Protein AF-A0A521YZZ4-F1 (afdb_monomer_lite)

Sequence (141 aa):
MAEARATLANRRAAPHNRWAFHHVREIVPGADIPNDRRRVRELRVQPAKLELDRFSEQADTDGMAILQRGRLVFERYANGTTPQSPHILVSVSKSMLGLPFYSKLVESDGAHGGPMHYVSPNSVIARLSSQAALEIRKFLA

pLDDT: mean 77.98, std 21.88, range [29.19, 98.0]

Radius of gyration: 19.85 Å; chains: 1; bounding box: 44×38×59 Å

Foldseek 3Di:
DPPDADELVCCVPPPNVLVCQLVVCVHDPDDDDDDDPVPDDDFAEDADDDPCPVVCVVVVNQKDWDDDPRHTHDIDGDPPDDPPRDGDPVCVVVVVVVVVVVVVQVDDDDPPPDHDDDDDPPDDDDDDDDDDPPPVPDPDD

Secondary structure (DSSP, 8-state):
--PPPP-TTTTTSTTHHHHHHH-HHHHS--------GGG--PPEE-------HHHHHHTT-SEEEEEETTEEEEEEE-TT--TT-----TTHHHHHHHHHHHHHTTS--STT-S------TTS------SS-STT--STT-

Structure (mmCIF, N/CA/C/O backbone):
data_AF-A0A521YZZ4-F1
#
_entry.id   AF-A0A521YZZ4-F1
#
loop_
_atom_site.group_PDB
_atom_site.id
_atom_site.type_symbol
_atom_site.label_atom_id
_atom_site.label_alt_id
_atom_site.label_comp_id
_atom_site.label_asym_id
_atom_site.label_entity_id
_atom_site.label_seq_id
_atom_site.pdbx_PDB_ins_code
_atom_site.Cartn_x
_atom_site.Cartn_y
_atom_site.Cartn_z
_atom_site.occupancy
_atom_site.B_iso_or_equiv
_atom_site.auth_seq_id
_atom_site.auth_comp_id
_atom_site.auth_asym_id
_atom_site.auth_atom_id
_atom_site.pdbx_PDB_model_num
ATOM 1 N N . MET A 1 1 ? 6.844 -5.640 -28.133 1.00 36.44 1 MET A N 1
ATOM 2 C CA . MET A 1 1 ? 8.093 -5.336 -27.401 1.00 36.44 1 MET A CA 1
ATOM 3 C C . MET A 1 1 ? 7.973 -6.004 -26.044 1.00 36.44 1 MET A C 1
ATOM 5 O O . MET A 1 1 ? 7.050 -5.656 -25.324 1.00 36.44 1 MET A O 1
ATOM 9 N N . ALA A 1 2 ? 8.782 -7.019 -25.736 1.00 44.81 2 ALA A N 1
ATOM 10 C CA . ALA A 1 2 ? 8.747 -7.639 -24.411 1.00 44.81 2 ALA A CA 1
ATOM 11 C C . ALA A 1 2 ? 9.309 -6.629 -23.398 1.00 44.81 2 ALA A C 1
ATOM 13 O O . ALA A 1 2 ? 10.469 -6.236 -23.513 1.00 44.81 2 ALA A O 1
ATOM 14 N N . GLU A 1 3 ? 8.478 -6.145 -22.475 1.00 55.88 3 GLU A N 1
ATOM 15 C CA . GLU A 1 3 ? 8.924 -5.242 -21.411 1.00 55.88 3 GLU A CA 1
ATOM 16 C C . GLU A 1 3 ? 10.041 -5.908 -20.600 1.00 55.88 3 GLU A C 1
ATOM 18 O O . GLU A 1 3 ? 9.925 -7.063 -20.184 1.00 55.88 3 GLU A O 1
ATOM 23 N N . ALA A 1 4 ? 11.145 -5.188 -20.379 1.00 67.50 4 ALA A N 1
ATOM 24 C CA . ALA A 1 4 ? 12.219 -5.686 -19.532 1.00 67.50 4 ALA A CA 1
ATOM 25 C C . ALA A 1 4 ? 11.682 -5.906 -18.107 1.00 67.50 4 ALA A C 1
ATOM 27 O O . ALA A 1 4 ? 11.090 -5.006 -17.503 1.00 67.50 4 ALA A O 1
ATOM 28 N N . ARG A 1 5 ? 11.880 -7.120 -17.580 1.00 82.56 5 ARG A N 1
ATOM 29 C CA . ARG A 1 5 ? 11.416 -7.541 -16.251 1.00 82.56 5 ARG A CA 1
ATOM 30 C C . ARG A 1 5 ? 11.916 -6.573 -15.171 1.00 82.56 5 ARG A C 1
ATOM 32 O O . ARG A 1 5 ? 13.055 -6.107 -15.230 1.00 82.56 5 ARG A O 1
ATOM 39 N N . ALA A 1 6 ? 11.079 -6.277 -14.176 1.00 91.75 6 ALA A N 1
ATOM 40 C CA . ALA A 1 6 ? 11.507 -5.446 -13.056 1.00 91.75 6 ALA A CA 1
ATOM 41 C C . ALA A 1 6 ? 12.623 -6.134 -12.248 1.00 91.75 6 ALA A C 1
ATOM 43 O O . ALA A 1 6 ? 12.619 -7.346 -12.038 1.00 91.75 6 ALA A O 1
ATOM 44 N N . THR A 1 7 ? 13.569 -5.333 -11.775 1.00 93.06 7 THR A N 1
ATOM 45 C CA . THR A 1 7 ? 14.750 -5.721 -10.997 1.00 93.06 7 THR A CA 1
ATOM 46 C C . THR A 1 7 ? 14.881 -4.809 -9.783 1.00 93.06 7 THR A C 1
ATOM 48 O O . THR A 1 7 ? 14.241 -3.758 -9.708 1.00 93.06 7 THR A O 1
ATOM 51 N N . LEU A 1 8 ? 15.767 -5.146 -8.842 1.00 91.19 8 LEU A N 1
ATOM 52 C CA . LEU A 1 8 ? 16.018 -4.294 -7.678 1.00 91.19 8 LEU A CA 1
ATOM 53 C C . LEU A 1 8 ? 16.415 -2.856 -8.064 1.00 91.19 8 LEU A C 1
ATOM 55 O O . LEU A 1 8 ? 16.004 -1.912 -7.388 1.00 91.19 8 LEU A O 1
ATOM 59 N N . ALA A 1 9 ? 17.165 -2.690 -9.158 1.00 93.56 9 ALA A N 1
ATOM 60 C CA . ALA A 1 9 ? 17.677 -1.400 -9.610 1.00 93.56 9 ALA A CA 1
ATOM 61 C C . ALA A 1 9 ? 16.594 -0.502 -10.236 1.00 93.56 9 ALA A C 1
ATOM 63 O O . ALA A 1 9 ? 16.577 0.701 -9.983 1.00 93.56 9 ALA A O 1
ATOM 64 N N . ASN A 1 10 ? 15.670 -1.071 -11.019 1.00 92.75 10 ASN A N 1
ATOM 65 C CA . ASN A 1 10 ? 14.685 -0.299 -11.791 1.00 92.75 10 ASN A CA 1
ATOM 66 C C . ASN A 1 10 ? 13.244 -0.378 -11.253 1.00 92.75 10 ASN A C 1
ATOM 68 O O . ASN A 1 10 ? 12.391 0.352 -11.748 1.00 92.75 10 ASN A O 1
ATOM 72 N N . ARG A 1 11 ? 12.961 -1.167 -10.202 1.00 91.25 11 ARG A N 1
ATOM 73 C CA . ARG A 1 11 ? 11.606 -1.387 -9.637 1.00 91.25 11 ARG A CA 1
ATOM 74 C C . ARG A 1 11 ? 10.803 -0.138 -9.261 1.00 91.25 11 ARG A C 1
ATOM 76 O O . ARG A 1 11 ? 9.624 -0.252 -8.960 1.00 91.25 11 ARG A O 1
ATOM 83 N N . ARG A 1 12 ? 11.438 1.030 -9.142 1.00 91.69 12 ARG A N 1
ATOM 84 C CA . ARG A 1 12 ? 10.768 2.295 -8.786 1.00 91.69 12 ARG A CA 1
ATOM 85 C C . ARG A 1 12 ? 10.494 3.190 -9.992 1.00 91.69 12 ARG A C 1
ATOM 87 O O . ARG A 1 12 ? 9.703 4.116 -9.863 1.00 91.69 12 ARG A O 1
ATOM 94 N N . ALA A 1 13 ? 11.149 2.939 -11.121 1.00 92.81 13 ALA A N 1
ATOM 95 C CA . ALA A 1 13 ? 10.994 3.734 -12.328 1.00 92.81 13 ALA A CA 1
ATOM 96 C C . ALA A 1 13 ? 9.804 3.233 -13.152 1.00 92.81 13 ALA A C 1
ATOM 98 O O . ALA A 1 13 ? 9.543 2.029 -13.206 1.00 92.81 13 ALA A O 1
ATOM 99 N N . ALA A 1 14 ? 9.107 4.154 -13.814 1.00 90.50 14 ALA A N 1
ATOM 100 C CA . ALA A 1 14 ? 8.126 3.791 -14.826 1.00 90.50 14 ALA A CA 1
ATOM 101 C C . ALA A 1 14 ? 8.830 3.163 -16.048 1.00 90.50 14 ALA A C 1
ATOM 103 O O . ALA A 1 14 ? 9.946 3.576 -16.377 1.00 90.50 14 ALA A O 1
ATOM 104 N N . PRO A 1 15 ? 8.206 2.184 -16.728 1.00 91.88 15 PRO A N 1
ATOM 105 C CA . PRO A 1 15 ? 6.923 1.548 -16.394 1.00 91.88 15 PRO A CA 1
ATOM 106 C C . PRO A 1 15 ? 7.045 0.378 -15.392 1.00 91.88 15 PRO A C 1
ATOM 108 O O . PRO A 1 15 ? 6.037 -0.150 -14.930 1.00 91.88 15 PRO A O 1
ATOM 111 N N . HIS A 1 16 ? 8.267 -0.029 -15.025 1.00 93.00 16 HIS A N 1
ATOM 112 C CA . HIS A 1 16 ? 8.535 -1.229 -14.215 1.00 93.00 16 HIS A CA 1
ATOM 113 C C . HIS A 1 16 ? 7.871 -1.225 -12.832 1.00 93.00 16 HIS A C 1
ATOM 115 O O . HIS A 1 16 ? 7.579 -2.289 -12.282 1.00 93.00 16 HIS A O 1
ATOM 121 N N . ASN A 1 17 ? 7.655 -0.040 -12.259 1.00 91.69 17 ASN A N 1
ATOM 122 C CA . ASN A 1 17 ? 7.024 0.137 -10.955 1.00 91.69 17 ASN A CA 1
ATOM 123 C C . ASN A 1 17 ? 5.606 -0.439 -10.874 1.00 91.69 17 ASN A C 1
ATOM 125 O O . ASN A 1 17 ? 5.265 -0.958 -9.815 1.00 91.69 17 ASN A O 1
ATOM 129 N N . ARG A 1 18 ? 4.833 -0.434 -11.971 1.00 90.31 18 ARG A N 1
ATOM 130 C CA . ARG A 1 18 ? 3.466 -0.979 -11.990 1.00 90.31 18 ARG A CA 1
ATOM 131 C C . ARG A 1 18 ? 3.466 -2.446 -11.577 1.00 90.31 18 ARG A C 1
ATOM 133 O O . ARG A 1 18 ? 2.863 -2.809 -10.582 1.00 90.31 18 ARG A O 1
ATOM 140 N N . TRP A 1 19 ? 4.249 -3.280 -12.261 1.00 91.19 19 TRP A N 1
ATOM 141 C CA . TRP A 1 19 ? 4.393 -4.688 -11.882 1.00 91.19 19 TRP A CA 1
ATOM 142 C C . TRP A 1 19 ? 5.110 -4.841 -10.531 1.00 91.19 19 TRP A C 1
ATOM 144 O O . TRP A 1 19 ? 4.661 -5.565 -9.644 1.00 91.19 19 TRP A O 1
ATOM 154 N N . ALA A 1 20 ? 6.219 -4.126 -10.330 1.00 92.88 20 ALA A N 1
ATOM 155 C CA . ALA A 1 20 ? 7.055 -4.321 -9.151 1.00 92.88 20 ALA A CA 1
ATOM 156 C C . ALA A 1 20 ? 6.357 -4.006 -7.817 1.00 92.88 20 ALA A C 1
ATOM 158 O O . ALA A 1 20 ? 6.755 -4.546 -6.784 1.00 92.88 20 ALA A O 1
ATOM 159 N N . PHE A 1 21 ? 5.348 -3.132 -7.805 1.00 91.50 21 PHE A N 1
ATOM 160 C CA . PHE A 1 21 ? 4.618 -2.763 -6.590 1.00 91.50 21 PHE A CA 1
ATOM 161 C C . PHE A 1 21 ? 3.620 -3.835 -6.133 1.00 91.50 21 PHE A C 1
ATOM 163 O O . PHE A 1 21 ? 3.413 -3.972 -4.924 1.00 91.50 21 PHE A O 1
ATOM 170 N N . HIS A 1 22 ? 3.130 -4.673 -7.052 1.00 90.50 22 HIS A N 1
ATOM 171 C CA . HIS A 1 22 ? 2.390 -5.901 -6.730 1.00 90.50 22 HIS A CA 1
ATOM 172 C C . HIS A 1 22 ? 3.318 -7.064 -6.348 1.00 90.50 22 HIS A C 1
ATOM 174 O O . HIS A 1 22 ? 2.951 -7.922 -5.549 1.00 90.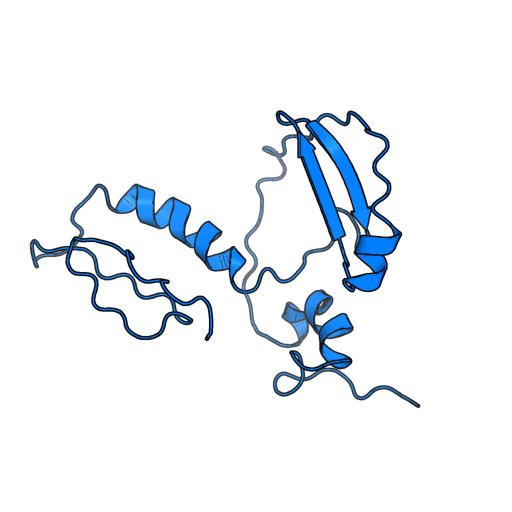50 22 HIS A O 1
ATOM 180 N N . HIS A 1 23 ? 4.548 -7.067 -6.871 1.00 90.31 23 HIS A N 1
ATOM 181 C CA . HIS A 1 23 ? 5.490 -8.187 -6.764 1.00 90.31 23 HIS A CA 1
ATOM 182 C C . HIS A 1 23 ? 6.726 -7.876 -5.913 1.00 90.31 23 HIS A C 1
ATOM 184 O O . HIS A 1 23 ? 7.785 -8.480 -6.076 1.00 90.31 23 HIS A O 1
ATOM 190 N N . VAL A 1 24 ? 6.619 -6.939 -4.965 1.00 91.00 24 VAL A N 1
ATOM 191 C CA . VAL A 1 24 ? 7.784 -6.458 -4.200 1.00 91.00 24 VAL A CA 1
ATOM 192 C C . VAL A 1 24 ? 8.543 -7.587 -3.497 1.00 91.00 24 VAL A C 1
ATOM 194 O O . VAL A 1 24 ? 9.766 -7.536 -3.426 1.00 91.00 24 VAL A O 1
ATOM 197 N N . ARG A 1 25 ? 7.837 -8.627 -3.037 1.00 90.69 25 ARG A N 1
ATOM 198 C CA . ARG A 1 25 ? 8.412 -9.787 -2.334 1.00 90.69 25 ARG A CA 1
ATOM 199 C C . ARG A 1 25 ? 9.279 -10.674 -3.225 1.00 90.69 25 ARG A C 1
ATOM 201 O O . ARG A 1 25 ? 10.129 -11.391 -2.715 1.00 90.69 25 ARG A O 1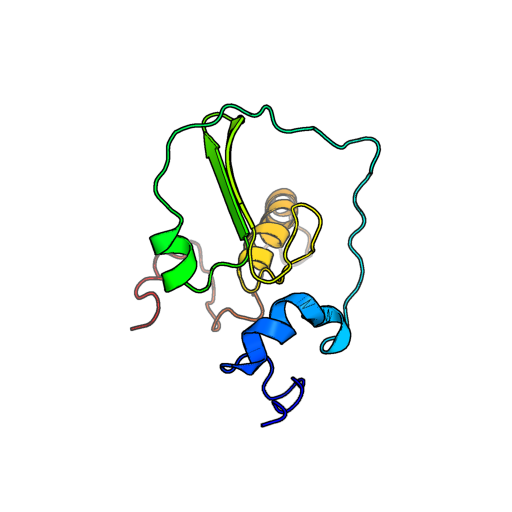
ATOM 208 N N . GLU A 1 26 ? 9.083 -10.612 -4.538 1.00 91.69 26 GLU A N 1
ATOM 209 C CA . GLU A 1 26 ? 9.920 -11.318 -5.512 1.00 91.69 26 GLU A CA 1
ATOM 210 C C . GLU A 1 26 ? 11.236 -10.576 -5.787 1.00 91.69 26 GLU A C 1
ATOM 212 O O . GLU A 1 26 ? 12.175 -11.155 -6.324 1.00 91.69 26 GLU A O 1
ATOM 217 N N . ILE A 1 27 ? 11.313 -9.289 -5.431 1.00 91.31 27 ILE A N 1
ATOM 218 C CA . ILE A 1 27 ? 12.445 -8.406 -5.752 1.00 91.31 27 ILE A CA 1
ATOM 219 C C . ILE A 1 27 ? 13.235 -8.025 -4.494 1.00 91.31 27 ILE A C 1
ATOM 221 O O . ILE A 1 27 ? 14.452 -7.853 -4.544 1.00 91.31 27 ILE A O 1
ATOM 225 N N . VAL A 1 28 ? 12.543 -7.837 -3.371 1.00 89.62 28 VAL A N 1
ATOM 226 C CA . VAL A 1 28 ? 13.098 -7.371 -2.100 1.00 89.62 28 VAL A CA 1
ATOM 227 C C . VAL A 1 28 ? 12.755 -8.395 -1.018 1.00 89.62 28 VAL A C 1
ATOM 229 O O . VAL A 1 28 ? 11.567 -8.631 -0.779 1.00 89.62 28 VAL A O 1
ATOM 232 N N . PRO A 1 29 ? 13.758 -8.973 -0.331 1.00 90.50 29 PRO A N 1
ATOM 233 C CA . PRO A 1 29 ? 13.518 -9.863 0.797 1.00 90.50 29 PRO A CA 1
ATOM 234 C C . PRO A 1 29 ? 12.662 -9.191 1.873 1.00 90.50 29 PRO A C 1
ATOM 236 O O . PRO A 1 29 ? 12.869 -8.026 2.217 1.00 90.50 29 PRO A O 1
ATOM 239 N N . GLY A 1 30 ? 11.710 -9.937 2.425 1.00 87.38 30 GLY A N 1
ATOM 240 C CA . GLY A 1 30 ? 10.815 -9.460 3.470 1.00 87.38 30 GLY A CA 1
ATOM 241 C C . GLY A 1 30 ? 10.295 -10.608 4.321 1.00 87.38 30 GLY A C 1
ATOM 242 O O . GLY A 1 30 ? 10.399 -11.772 3.941 1.00 87.38 30 GLY A O 1
ATOM 243 N N . ALA A 1 31 ? 9.740 -10.263 5.478 1.00 90.06 31 ALA A N 1
ATOM 244 C CA . ALA A 1 31 ? 9.075 -11.204 6.368 1.00 90.06 31 ALA A CA 1
ATOM 245 C C . ALA A 1 31 ? 7.559 -10.993 6.325 1.00 90.06 31 ALA A C 1
ATOM 247 O O . ALA A 1 31 ? 7.077 -9.873 6.124 1.00 90.06 31 ALA A O 1
ATOM 248 N N . ASP A 1 32 ? 6.814 -12.072 6.542 1.00 90.00 32 ASP A N 1
ATOM 249 C CA . ASP A 1 32 ? 5.370 -12.003 6.705 1.00 90.00 32 ASP A CA 1
ATOM 250 C C . ASP A 1 32 ? 4.990 -11.430 8.069 1.00 90.00 32 ASP A C 1
ATOM 252 O O . ASP A 1 32 ? 5.539 -11.810 9.102 1.00 90.00 32 ASP A O 1
ATOM 256 N N . ILE A 1 33 ? 4.000 -10.536 8.065 1.00 89.62 33 ILE A N 1
ATOM 257 C CA . ILE A 1 33 ? 3.313 -10.076 9.271 1.00 89.62 33 ILE A CA 1
ATOM 258 C C . ILE A 1 33 ? 1.910 -10.692 9.225 1.00 89.62 33 ILE A C 1
ATOM 260 O O . ILE A 1 33 ? 1.046 -10.170 8.514 1.00 89.62 33 ILE A O 1
ATOM 264 N N . PRO A 1 34 ? 1.677 -11.829 9.903 1.00 90.81 34 PRO A N 1
ATOM 265 C CA . PRO A 1 34 ? 0.399 -12.522 9.832 1.00 90.81 34 PRO A CA 1
ATOM 266 C C . PRO A 1 34 ? -0.690 -11.750 10.584 1.00 90.81 34 PRO A C 1
ATOM 268 O O . PRO A 1 34 ? -0.440 -11.142 11.625 1.00 90.81 34 PRO A O 1
ATOM 271 N N . ASN A 1 35 ? -1.925 -11.821 10.090 1.00 91.12 35 ASN A N 1
ATOM 272 C CA . ASN A 1 35 ? -3.101 -11.369 10.828 1.00 91.12 35 ASN A CA 1
ATOM 273 C C . ASN A 1 35 ? -3.730 -12.528 11.627 1.00 91.12 35 ASN A C 1
ATOM 275 O O . ASN A 1 35 ? -3.716 -13.677 11.186 1.00 91.12 35 ASN A O 1
ATOM 279 N N . ASP A 1 36 ? -4.355 -12.239 12.776 1.00 94.38 36 ASP A N 1
ATOM 280 C CA . ASP A 1 36 ? -5.215 -13.225 13.452 1.00 94.38 36 ASP A CA 1
ATOM 281 C C . ASP A 1 36 ? -6.569 -13.291 12.734 1.00 94.38 36 ASP A C 1
ATOM 283 O O . ASP A 1 36 ? -7.437 -12.433 12.918 1.00 94.38 36 ASP A O 1
ATOM 287 N N . ARG A 1 37 ? -6.761 -14.333 11.915 1.00 91.25 37 ARG A N 1
ATOM 288 C CA . ARG A 1 37 ? -7.974 -14.534 11.100 1.00 91.25 37 ARG A CA 1
ATOM 289 C C . ARG A 1 37 ? -9.257 -14.647 11.930 1.00 91.25 37 ARG A C 1
ATOM 291 O O . ARG A 1 37 ? -10.336 -14.426 11.396 1.00 91.25 37 ARG A O 1
ATOM 298 N N . ARG A 1 38 ? -9.155 -14.956 13.228 1.00 94.69 38 ARG A N 1
ATOM 299 C CA . ARG A 1 38 ? -10.306 -15.055 14.144 1.00 94.69 38 ARG A CA 1
ATOM 300 C C . ARG A 1 38 ? -10.747 -13.696 14.687 1.00 94.69 38 ARG A C 1
ATOM 302 O O . ARG A 1 38 ? -11.830 -13.588 15.247 1.00 94.69 38 ARG A O 1
ATOM 309 N N . ARG A 1 39 ? -9.907 -12.665 14.549 1.00 94.44 39 ARG A N 1
ATOM 310 C CA . ARG A 1 39 ? -10.163 -11.292 15.019 1.00 94.44 39 ARG A CA 1
ATOM 311 C C . ARG A 1 39 ? -10.393 -10.317 13.863 1.00 94.44 39 ARG A C 1
ATOM 313 O O . ARG A 1 39 ? -10.157 -9.119 14.001 1.00 94.44 39 ARG A O 1
ATOM 320 N N . VAL A 1 40 ? -10.841 -10.823 12.716 1.00 93.06 40 VAL A N 1
ATOM 321 C CA . VAL A 1 40 ? -11.210 -9.988 11.570 1.00 93.06 40 VAL A CA 1
ATOM 322 C C . VAL A 1 40 ? -12.559 -9.334 11.848 1.00 93.06 40 VAL A C 1
ATOM 324 O O . VAL A 1 40 ? -13.515 -9.994 12.245 1.00 93.06 40 VAL A O 1
ATOM 327 N N . ARG A 1 41 ? -12.632 -8.020 11.635 1.00 92.75 41 ARG A N 1
ATOM 328 C CA . ARG A 1 41 ? -13.875 -7.254 11.708 1.00 92.75 41 ARG A CA 1
ATOM 329 C C . ARG A 1 41 ? -14.247 -6.791 10.311 1.00 92.75 41 ARG A C 1
ATOM 331 O O . ARG A 1 41 ? -13.537 -5.970 9.735 1.00 92.75 41 ARG A O 1
ATOM 338 N N . GLU A 1 42 ? -15.370 -7.278 9.803 1.00 92.19 42 GLU A N 1
ATOM 339 C CA . GLU A 1 42 ? -15.900 -6.821 8.521 1.00 92.19 42 GLU A CA 1
ATOM 340 C C . GLU A 1 42 ? -16.364 -5.363 8.603 1.00 92.19 42 GLU A C 1
ATOM 342 O O . GLU A 1 42 ? -16.938 -4.906 9.602 1.00 92.19 42 GLU A O 1
ATOM 347 N N . LEU A 1 43 ? -16.089 -4.613 7.537 1.00 92.75 43 LEU A N 1
ATOM 348 C CA . LEU A 1 43 ? -16.566 -3.247 7.394 1.00 92.75 43 LEU A CA 1
ATOM 349 C C . LEU A 1 43 ? -18.019 -3.272 6.927 1.00 92.75 43 LEU A C 1
ATOM 351 O O . LEU A 1 43 ? -18.376 -3.977 5.989 1.00 92.75 43 LEU A O 1
ATOM 355 N N . ARG A 1 44 ? -18.869 -2.462 7.562 1.00 96.56 44 ARG A N 1
ATOM 356 C CA . ARG A 1 44 ? -20.246 -2.277 7.090 1.00 96.56 44 ARG A CA 1
ATOM 357 C C . ARG A 1 44 ? -20.219 -1.487 5.787 1.00 96.56 44 ARG A C 1
ATOM 359 O O . ARG A 1 44 ? -19.687 -0.377 5.775 1.00 96.56 44 ARG A O 1
ATOM 366 N N . VAL A 1 45 ? -20.819 -2.025 4.734 1.00 96.88 45 VAL A N 1
ATOM 367 C CA . VAL A 1 45 ? -20.896 -1.369 3.423 1.00 96.88 45 VAL A CA 1
ATOM 368 C C . VAL A 1 45 ? -22.111 -0.439 3.380 1.00 96.88 45 VAL A C 1
ATOM 370 O O . VAL A 1 45 ? -23.212 -0.819 3.775 1.00 96.88 45 VAL A O 1
ATOM 373 N N . GLN A 1 46 ? -21.908 0.801 2.938 1.00 97.44 46 GLN A N 1
ATOM 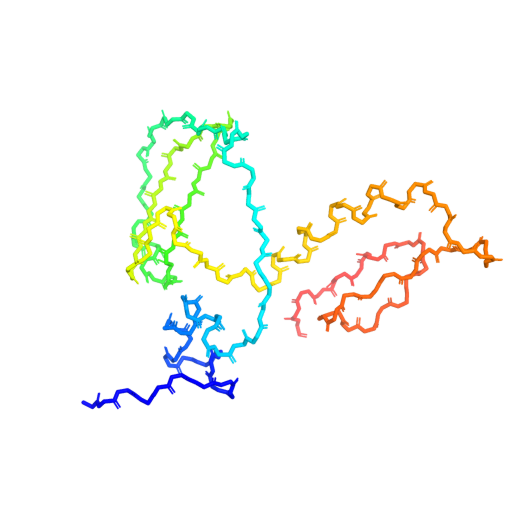374 C CA . GLN A 1 46 ? -22.961 1.789 2.705 1.00 97.44 46 GLN A CA 1
ATOM 375 C C . GLN A 1 46 ? -22.593 2.621 1.469 1.00 97.44 46 GLN A C 1
ATOM 377 O O . GLN A 1 46 ? -22.050 3.713 1.625 1.00 97.44 46 GLN A O 1
ATOM 382 N N . PRO A 1 47 ? -22.853 2.116 0.252 1.00 95.81 47 PRO A N 1
ATOM 383 C CA . PRO A 1 47 ? -22.367 2.746 -0.965 1.00 95.81 47 PRO A CA 1
ATOM 384 C C . PRO A 1 47 ? -22.877 4.182 -1.105 1.00 95.81 47 PRO A C 1
ATOM 386 O O . PRO A 1 47 ? -24.062 4.457 -0.904 1.00 95.81 47 PRO A O 1
ATOM 389 N N . ALA A 1 48 ? -21.978 5.086 -1.471 1.00 94.75 48 ALA A N 1
ATOM 390 C CA . ALA A 1 48 ? -22.294 6.438 -1.896 1.00 94.75 48 ALA A CA 1
ATOM 391 C C . ALA A 1 48 ? -21.944 6.579 -3.378 1.00 94.75 48 ALA A C 1
ATOM 393 O O . ALA A 1 48 ? -20.960 6.010 -3.850 1.00 94.75 48 ALA A O 1
ATOM 394 N N . LYS A 1 49 ? -22.738 7.354 -4.122 1.00 93.00 49 LYS A N 1
ATOM 395 C CA . LYS A 1 49 ? -22.433 7.638 -5.524 1.00 93.00 49 LYS A CA 1
ATOM 396 C C . LYS A 1 49 ? -21.264 8.625 -5.587 1.00 93.00 49 LYS A C 1
ATOM 398 O O . LYS A 1 49 ? -21.457 9.818 -5.369 1.00 93.00 49 LYS A O 1
ATOM 403 N N . LEU A 1 50 ? -20.063 8.108 -5.837 1.00 93.19 50 LEU A N 1
ATOM 404 C CA . LEU A 1 50 ? -18.835 8.880 -6.012 1.00 93.19 50 LEU A CA 1
ATOM 405 C C . LEU A 1 50 ? -18.268 8.607 -7.407 1.00 93.19 50 LEU A C 1
ATOM 407 O O . LEU A 1 50 ? -17.968 7.468 -7.746 1.00 93.19 50 LEU A O 1
ATOM 411 N N . GLU A 1 51 ? -18.099 9.660 -8.200 1.00 94.44 51 GLU A N 1
ATOM 412 C CA . GLU A 1 51 ? -17.549 9.583 -9.557 1.00 94.44 51 GLU A CA 1
ATOM 413 C C . GLU A 1 51 ? -16.019 9.743 -9.495 1.00 94.44 51 GLU A C 1
ATOM 415 O O . GLU A 1 51 ? -15.481 10.830 -9.709 1.00 94.44 51 GLU A O 1
ATOM 420 N N . LEU A 1 52 ? -15.311 8.671 -9.119 1.00 95.38 52 LEU A N 1
ATOM 421 C CA . LEU A 1 52 ? -13.852 8.678 -8.904 1.00 95.38 52 LEU A CA 1
ATOM 422 C C . LEU A 1 52 ? -13.070 7.789 -9.879 1.00 95.38 52 LEU A C 1
ATOM 424 O O . LEU A 1 52 ? -11.844 7.708 -9.778 1.00 95.38 52 LEU A O 1
ATOM 428 N N . ASP A 1 53 ? -13.740 7.151 -10.839 1.00 92.31 53 ASP A N 1
ATOM 429 C CA . ASP A 1 53 ? -13.092 6.254 -11.802 1.00 92.31 53 ASP A CA 1
ATOM 430 C C . ASP A 1 53 ? -12.052 6.981 -12.650 1.00 92.31 53 ASP A C 1
ATOM 432 O O . ASP A 1 53 ? -10.886 6.590 -12.670 1.00 92.31 53 ASP A O 1
ATOM 436 N N . ARG A 1 54 ? -12.436 8.115 -13.251 1.00 93.75 54 ARG A N 1
ATOM 437 C CA . ARG A 1 54 ? -11.527 8.929 -14.070 1.00 93.75 54 ARG A CA 1
ATOM 438 C C . ARG A 1 54 ? -10.309 9.406 -13.280 1.00 93.75 54 ARG A C 1
ATOM 440 O O . ARG A 1 54 ? -9.198 9.392 -13.800 1.00 93.75 54 ARG A O 1
ATOM 447 N N . PHE A 1 55 ? -10.514 9.832 -12.034 1.00 95.25 55 PHE A N 1
ATOM 448 C CA . PHE A 1 55 ? -9.414 10.238 -11.159 1.00 95.25 55 PHE A CA 1
ATOM 449 C C . PHE A 1 55 ? -8.474 9.060 -10.882 1.00 95.25 55 PHE A C 1
ATOM 451 O O . PHE A 1 55 ? -7.261 9.197 -11.005 1.00 95.25 55 PHE A O 1
ATOM 458 N N . SER A 1 56 ? -9.040 7.894 -10.562 1.00 94.31 56 SER A N 1
ATOM 459 C CA . SER A 1 56 ? -8.274 6.682 -10.266 1.00 94.31 56 SER A CA 1
ATOM 460 C C . SER A 1 56 ? -7.435 6.231 -11.463 1.00 94.31 56 SER A C 1
ATOM 462 O O . SER A 1 56 ? -6.291 5.828 -11.290 1.00 94.31 56 SER A O 1
ATOM 464 N N . GLU A 1 57 ? -7.973 6.328 -12.679 1.00 92.88 57 GLU A N 1
ATOM 465 C CA . GLU A 1 57 ? -7.249 5.998 -13.912 1.00 92.88 57 GLU A CA 1
ATOM 466 C C . GLU A 1 57 ? -6.112 6.979 -14.194 1.00 92.88 57 GLU A C 1
ATOM 468 O O . GLU A 1 57 ? -4.991 6.558 -14.456 1.00 92.88 57 GLU A O 1
ATOM 473 N N . GLN A 1 58 ? -6.371 8.285 -14.088 1.00 94.56 58 GLN A N 1
ATOM 474 C CA . GLN A 1 58 ? -5.358 9.319 -14.326 1.00 94.56 58 GLN A CA 1
ATOM 475 C C . GLN A 1 58 ? -4.218 9.290 -13.302 1.00 94.56 58 GLN A C 1
ATOM 477 O O . GLN A 1 58 ? -3.099 9.687 -13.619 1.00 94.56 58 GLN A O 1
ATOM 482 N N . ALA A 1 59 ? -4.506 8.844 -12.080 1.00 92.25 59 ALA A N 1
ATOM 483 C CA . ALA A 1 59 ? -3.538 8.727 -10.999 1.00 92.25 59 ALA A CA 1
ATOM 484 C C . ALA A 1 59 ? -2.862 7.348 -10.931 1.00 92.25 59 ALA A C 1
ATOM 486 O O . ALA A 1 59 ? -2.184 7.072 -9.942 1.00 92.25 59 ALA A O 1
ATOM 487 N N . ASP A 1 60 ? -3.072 6.472 -11.922 1.00 92.19 60 ASP A N 1
ATOM 488 C CA . ASP A 1 60 ? -2.534 5.107 -11.933 1.00 92.19 60 ASP A CA 1
ATOM 489 C C . ASP A 1 60 ? -2.856 4.324 -10.642 1.00 92.19 60 ASP A C 1
ATOM 491 O O . ASP A 1 60 ? -2.028 3.596 -10.102 1.00 92.19 60 ASP A O 1
ATOM 495 N N . THR A 1 61 ? -4.071 4.502 -10.112 1.00 94.38 61 THR A N 1
ATOM 496 C CA . THR A 1 61 ? -4.487 3.930 -8.827 1.00 94.38 61 THR A CA 1
ATOM 497 C C . THR A 1 61 ? -4.872 2.460 -8.961 1.00 94.38 61 THR A C 1
ATOM 499 O O . THR A 1 61 ? -5.856 2.117 -9.621 1.00 94.38 61 THR A O 1
ATOM 502 N N . ASP A 1 62 ? -4.146 1.607 -8.243 1.00 94.75 62 ASP A N 1
ATOM 503 C CA . ASP A 1 62 ? -4.386 0.162 -8.188 1.00 94.75 62 ASP A CA 1
ATOM 504 C C . ASP A 1 62 ? -5.529 -0.232 -7.245 1.00 94.75 62 ASP A C 1
ATOM 506 O O . ASP A 1 62 ? -6.256 -1.193 -7.495 1.00 94.75 62 ASP A O 1
ATOM 510 N N . GLY A 1 63 ? -5.721 0.519 -6.160 1.00 94.50 63 GLY A N 1
ATOM 511 C CA . GLY A 1 63 ? -6.764 0.263 -5.174 1.00 94.50 63 GLY A CA 1
ATOM 512 C C . GLY A 1 63 ? -7.124 1.513 -4.383 1.00 94.50 63 GLY A C 1
ATOM 513 O O . GLY A 1 63 ? -6.250 2.260 -3.947 1.00 94.50 63 GLY A O 1
ATOM 514 N N . MET A 1 64 ? -8.419 1.734 -4.180 1.00 96.00 64 MET A N 1
ATOM 515 C CA . MET A 1 64 ? -8.954 2.839 -3.393 1.00 96.00 64 MET A CA 1
ATOM 516 C C . MET A 1 64 ? -10.120 2.344 -2.547 1.00 96.00 64 MET A C 1
ATOM 518 O O . MET A 1 64 ? -11.009 1.672 -3.054 1.00 96.00 64 MET A O 1
ATOM 522 N N . ALA A 1 65 ? -10.139 2.719 -1.272 1.00 95.31 65 ALA A N 1
ATOM 523 C CA . ALA A 1 65 ? -11.258 2.483 -0.371 1.00 95.31 65 ALA A CA 1
ATOM 524 C C . ALA A 1 65 ? -11.512 3.747 0.452 1.00 95.31 65 ALA A C 1
ATOM 526 O O . ALA A 1 65 ? -10.580 4.328 1.012 1.00 95.31 65 ALA A O 1
ATOM 527 N N . ILE A 1 66 ? -12.770 4.177 0.535 1.00 96.62 66 ILE A N 1
ATOM 528 C CA . ILE A 1 66 ? -13.182 5.358 1.295 1.00 96.62 66 ILE A CA 1
ATOM 529 C C . ILE A 1 66 ? -14.106 4.907 2.414 1.00 96.62 66 ILE A C 1
ATOM 531 O O . ILE A 1 66 ? -15.158 4.306 2.182 1.00 96.62 66 ILE A O 1
ATOM 535 N N . LEU A 1 67 ? -13.708 5.229 3.643 1.00 96.88 67 LEU A N 1
ATOM 536 C CA . LEU A 1 67 ? -14.507 4.977 4.829 1.00 96.88 67 LEU A CA 1
ATOM 537 C C . LEU A 1 67 ? -15.089 6.286 5.357 1.00 96.88 67 LEU A C 1
ATOM 539 O O . LEU A 1 67 ? -14.362 7.240 5.624 1.00 96.88 67 LEU A O 1
ATOM 543 N N . GLN A 1 68 ? -16.395 6.301 5.605 1.00 96.62 68 GLN A N 1
ATOM 544 C CA . GLN A 1 68 ? -17.083 7.400 6.271 1.00 96.62 68 GLN A CA 1
ATOM 545 C C . GLN A 1 68 ? -17.768 6.872 7.531 1.00 96.62 68 GLN A C 1
ATOM 547 O O . GLN A 1 68 ? -18.600 5.969 7.471 1.00 96.62 68 GLN A O 1
ATOM 552 N N . ARG A 1 69 ? -17.409 7.424 8.700 1.00 95.62 69 ARG A N 1
ATOM 553 C CA . ARG A 1 69 ? -17.968 7.014 10.009 1.00 95.62 69 ARG A CA 1
ATOM 554 C C . ARG A 1 69 ? -17.900 5.492 10.239 1.00 95.62 69 ARG A C 1
ATOM 556 O O . ARG A 1 69 ? -18.849 4.874 10.717 1.00 95.62 69 ARG A O 1
ATOM 563 N N . GLY A 1 70 ? -16.774 4.882 9.861 1.00 95.19 70 GLY A N 1
ATOM 564 C CA . GLY A 1 70 ? -16.532 3.443 10.010 1.00 95.19 70 GLY A CA 1
ATOM 565 C C . GLY A 1 70 ? -17.308 2.545 9.039 1.00 95.19 70 GLY A C 1
ATOM 566 O O . GLY A 1 70 ? -17.358 1.335 9.262 1.00 95.19 70 GLY A O 1
ATOM 567 N N . ARG A 1 71 ? -17.920 3.115 7.994 1.00 96.50 71 ARG A N 1
ATOM 568 C CA . ARG A 1 71 ? -18.609 2.389 6.920 1.00 96.50 71 ARG A CA 1
ATOM 569 C C . ARG A 1 71 ? -17.855 2.554 5.612 1.00 96.50 71 ARG A C 1
ATOM 571 O O . ARG A 1 71 ? -17.383 3.651 5.331 1.00 96.50 71 ARG A O 1
ATOM 578 N N . LEU A 1 72 ? -17.754 1.486 4.833 1.00 96.88 72 LEU A N 1
ATOM 579 C CA . LEU A 1 72 ? -17.164 1.511 3.501 1.00 96.88 72 LEU A CA 1
ATOM 580 C C . LEU A 1 72 ? -18.180 2.115 2.529 1.00 96.88 72 LEU A C 1
ATOM 582 O O . LEU A 1 72 ? -19.235 1.522 2.304 1.00 96.88 72 LEU A O 1
ATOM 586 N N . VAL A 1 73 ? -17.893 3.310 2.013 1.00 98.00 73 VAL A N 1
ATOM 587 C CA . VAL A 1 73 ? -18.812 4.041 1.123 1.00 98.00 73 VAL A CA 1
ATOM 588 C C . VAL A 1 73 ? -18.425 3.952 -0.347 1.00 98.00 73 VAL A C 1
ATOM 590 O O . VAL A 1 73 ? -19.265 4.179 -1.212 1.00 98.00 73 VAL A O 1
ATOM 593 N N . PHE A 1 74 ? -17.172 3.608 -0.629 1.00 96.81 74 PHE A N 1
ATOM 594 C CA . PHE A 1 74 ? -16.653 3.401 -1.973 1.00 96.81 74 PHE A CA 1
ATOM 595 C C . PHE A 1 74 ? -15.430 2.494 -1.905 1.00 96.81 74 PHE A C 1
ATOM 597 O O . PHE A 1 74 ? -14.594 2.653 -1.012 1.00 96.81 74 PHE A O 1
ATOM 604 N N . GLU A 1 75 ? -15.316 1.582 -2.860 1.00 95.12 75 GLU A N 1
ATOM 605 C CA . GLU A 1 75 ? -14.117 0.789 -3.096 1.00 95.12 75 GLU A CA 1
ATOM 606 C C . GLU A 1 75 ? -13.941 0.543 -4.598 1.00 95.12 75 GLU A C 1
ATOM 608 O O . GLU A 1 75 ? -14.919 0.349 -5.319 1.00 95.12 75 GLU A O 1
ATOM 613 N N . ARG A 1 76 ? -12.696 0.570 -5.072 1.00 94.75 76 ARG A N 1
ATOM 614 C CA . ARG A 1 76 ? -12.317 0.300 -6.461 1.00 94.75 76 ARG A CA 1
ATOM 615 C C . ARG A 1 76 ? -10.960 -0.381 -6.478 1.00 94.75 76 ARG A C 1
ATOM 617 O O . ARG A 1 76 ? -10.045 0.060 -5.787 1.00 94.75 76 ARG A O 1
ATOM 624 N N . TYR A 1 77 ? -10.817 -1.394 -7.322 1.00 95.25 77 TYR A N 1
ATOM 625 C CA . TYR A 1 77 ? -9.557 -2.092 -7.552 1.00 95.25 77 TYR A CA 1
ATOM 626 C C . TYR A 1 77 ? -9.305 -2.220 -9.055 1.00 95.25 77 TYR A C 1
ATOM 628 O O . TYR A 1 77 ? -10.243 -2.394 -9.831 1.00 95.25 77 TYR A O 1
ATOM 636 N N . ALA A 1 78 ? -8.048 -2.101 -9.466 1.00 93.50 78 ALA A N 1
ATOM 637 C CA . ALA A 1 78 ? -7.616 -2.138 -10.857 1.00 93.50 78 ALA A CA 1
ATOM 638 C C . ALA A 1 78 ? -6.283 -2.888 -10.997 1.00 93.50 78 ALA A C 1
ATOM 640 O O . ALA A 1 78 ? -5.670 -3.297 -10.009 1.00 93.50 78 ALA A O 1
ATOM 641 N N . ASN A 1 79 ? -5.848 -3.087 -12.245 1.00 90.19 79 ASN A N 1
ATOM 642 C CA . ASN A 1 79 ? -4.546 -3.673 -12.588 1.00 90.19 79 ASN A CA 1
ATOM 643 C C . ASN A 1 79 ? -4.291 -5.053 -11.944 1.00 90.19 79 ASN A C 1
ATOM 645 O O . ASN A 1 79 ? -3.165 -5.398 -11.606 1.00 90.19 79 ASN A O 1
ATOM 649 N N . GLY A 1 80 ? -5.348 -5.854 -11.761 1.00 89.25 80 GLY A N 1
ATOM 650 C CA . GLY A 1 80 ? -5.263 -7.179 -11.131 1.00 89.25 80 GLY A CA 1
ATOM 651 C C . GLY A 1 80 ? -5.237 -7.163 -9.596 1.00 89.25 80 GLY A C 1
ATOM 652 O O . GLY A 1 80 ? -5.140 -8.222 -8.974 1.00 89.25 80 GLY A O 1
ATOM 653 N N . THR A 1 81 ? -5.359 -5.992 -8.968 1.00 91.94 81 THR A N 1
ATOM 654 C CA . THR A 1 81 ? -5.530 -5.865 -7.515 1.00 91.94 81 THR A CA 1
ATOM 655 C C . THR A 1 81 ? -6.931 -6.311 -7.111 1.00 91.94 81 THR A C 1
ATOM 657 O O . THR A 1 81 ? -7.910 -6.088 -7.819 1.00 91.94 81 THR A O 1
ATOM 660 N N . THR A 1 82 ? -7.028 -6.933 -5.944 1.00 94.12 82 THR A N 1
ATOM 661 C CA . THR A 1 82 ? -8.275 -7.359 -5.304 1.00 94.12 82 THR A CA 1
ATOM 662 C C . THR A 1 82 ? -8.30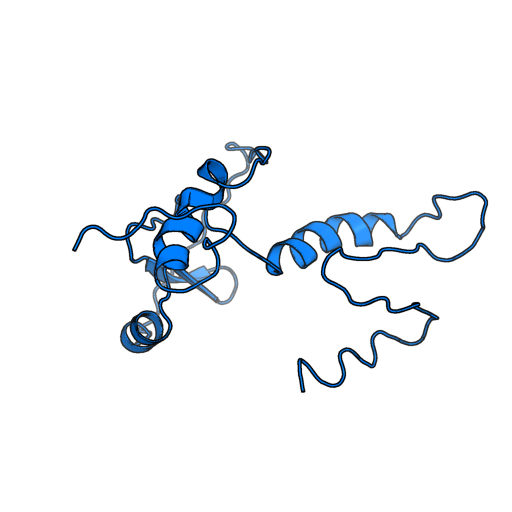0 -6.823 -3.870 1.00 94.12 82 THR A C 1
ATOM 664 O O . THR A 1 82 ? -7.249 -6.400 -3.373 1.00 94.12 82 THR A O 1
ATOM 667 N N . PRO A 1 83 ? -9.432 -6.899 -3.147 1.00 91.31 83 PRO A N 1
ATOM 668 C CA . PRO A 1 83 ? -9.466 -6.522 -1.734 1.00 91.31 83 PRO A CA 1
ATOM 669 C C . PRO A 1 83 ? -8.473 -7.297 -0.851 1.00 91.31 83 PRO A C 1
ATOM 671 O O . PRO A 1 83 ? -8.135 -6.844 0.241 1.00 91.31 83 PRO A O 1
ATOM 674 N N . GLN A 1 84 ? -8.005 -8.466 -1.302 1.00 90.12 84 GLN A N 1
ATOM 675 C CA . GLN A 1 84 ? -7.070 -9.326 -0.576 1.00 90.12 84 GLN A CA 1
ATOM 676 C C . GLN A 1 84 ? -5.629 -9.234 -1.097 1.00 90.12 84 GLN A C 1
ATOM 678 O O . GLN A 1 84 ? -4.731 -9.830 -0.499 1.00 90.12 84 GLN A O 1
ATOM 683 N N . SER A 1 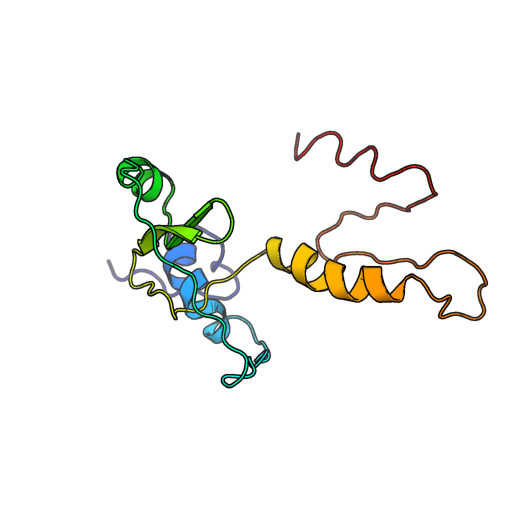85 ? -5.385 -8.506 -2.189 1.00 89.75 85 SER A N 1
ATOM 684 C CA . SER A 1 85 ? -4.045 -8.370 -2.759 1.00 89.75 85 SER A CA 1
ATOM 685 C C . SER A 1 85 ? -3.175 -7.480 -1.859 1.00 89.75 85 SER A C 1
ATOM 687 O O . SER A 1 85 ? -3.537 -6.326 -1.618 1.00 89.75 85 SER A O 1
ATOM 689 N N . PRO A 1 86 ? -2.015 -7.952 -1.366 1.00 89.56 86 PRO A N 1
ATOM 690 C CA . PRO A 1 86 ? -1.075 -7.081 -0.673 1.00 89.56 86 PRO A CA 1
ATOM 691 C C . PRO A 1 86 ? -0.483 -6.058 -1.651 1.00 89.56 86 PRO A C 1
ATOM 693 O O . PRO A 1 86 ? -0.149 -6.393 -2.785 1.00 89.56 86 PRO A O 1
ATOM 696 N N . HIS A 1 87 ? -0.306 -4.819 -1.190 1.00 91.31 87 HIS A N 1
ATOM 697 C CA . HIS A 1 87 ? 0.310 -3.745 -1.967 1.00 91.31 87 HIS A CA 1
ATOM 698 C C . HIS A 1 87 ? 1.408 -3.056 -1.154 1.00 91.31 87 HIS A C 1
ATOM 700 O O . HIS A 1 87 ? 1.306 -2.918 0.069 1.00 91.31 87 HIS A O 1
ATOM 706 N N . ILE A 1 88 ? 2.476 -2.610 -1.817 1.00 91.38 88 ILE A N 1
ATOM 707 C CA . ILE A 1 88 ? 3.547 -1.867 -1.150 1.00 91.38 88 ILE A CA 1
ATOM 708 C C . ILE A 1 88 ? 3.022 -0.535 -0.579 1.00 91.38 88 ILE A C 1
ATOM 710 O O . ILE A 1 88 ? 2.320 0.218 -1.250 1.00 91.38 88 ILE A O 1
ATOM 714 N N . LEU A 1 89 ? 3.390 -0.228 0.669 1.00 89.31 89 LEU A N 1
ATOM 715 C CA . LEU A 1 89 ? 2.949 0.976 1.396 1.00 89.31 89 LEU A CA 1
ATOM 716 C C . LEU A 1 89 ? 3.973 2.123 1.394 1.00 89.31 89 LEU A C 1
ATOM 718 O O . LEU A 1 89 ? 3.672 3.247 1.795 1.00 89.31 89 LEU A O 1
ATOM 722 N N . VAL A 1 90 ? 5.204 1.850 0.956 1.00 88.75 90 VAL A N 1
ATOM 723 C CA . VAL A 1 90 ? 6.316 2.813 0.915 1.00 88.75 90 VAL A CA 1
ATOM 724 C C . VAL A 1 90 ? 6.451 3.563 2.255 1.00 88.75 90 VAL A C 1
ATOM 726 O O . VAL A 1 90 ? 6.772 2.953 3.273 1.00 88.75 90 VAL A O 1
ATOM 729 N N . SER A 1 91 ? 6.225 4.879 2.296 1.00 88.94 91 SER A N 1
ATOM 730 C CA . SER A 1 91 ? 6.395 5.675 3.515 1.00 88.94 91 SER A CA 1
ATOM 731 C C . SER A 1 91 ? 5.228 5.565 4.494 1.00 88.94 91 SER A C 1
ATOM 733 O O . SER A 1 91 ? 5.437 5.883 5.663 1.00 88.94 91 SER A O 1
ATOM 735 N N . VAL A 1 92 ? 4.061 5.052 4.086 1.00 87.62 92 VAL A N 1
ATOM 736 C CA . VAL A 1 92 ? 2.931 4.799 5.001 1.00 87.62 92 VAL A CA 1
ATOM 737 C C . VAL A 1 92 ? 3.326 3.797 6.096 1.00 87.62 92 VAL A C 1
ATOM 739 O O . VAL A 1 92 ? 2.890 3.926 7.241 1.00 87.62 92 VAL A O 1
ATOM 742 N N . SER A 1 93 ? 4.259 2.881 5.808 1.00 86.56 93 SER A N 1
ATOM 743 C CA . SER A 1 93 ? 4.817 1.943 6.792 1.00 86.56 93 SER A CA 1
ATOM 744 C C . SER A 1 93 ? 5.422 2.628 8.026 1.00 86.56 93 SER A C 1
ATOM 746 O O . SER A 1 93 ? 5.453 2.033 9.101 1.00 86.56 93 SER A O 1
ATOM 748 N N . LYS A 1 94 ? 5.880 3.885 7.916 1.00 81.50 94 LYS A N 1
ATOM 749 C CA . LYS A 1 94 ? 6.429 4.639 9.057 1.00 81.50 94 LYS A CA 1
ATOM 750 C C . LYS A 1 94 ? 5.364 4.949 10.096 1.00 81.50 94 LYS A C 1
ATOM 752 O O . LYS A 1 94 ? 5.628 4.803 11.280 1.00 81.50 94 LYS A O 1
ATOM 757 N N . SER A 1 95 ? 4.167 5.340 9.664 1.00 84.00 95 SER A N 1
ATOM 758 C CA . SER A 1 95 ? 3.049 5.596 10.574 1.00 84.00 95 SER A CA 1
ATOM 759 C C . SER A 1 95 ? 2.594 4.307 11.253 1.00 84.00 95 SER A C 1
ATOM 761 O O . SER A 1 95 ? 2.341 4.310 12.454 1.00 84.00 95 SER A O 1
ATOM 763 N N . MET A 1 96 ? 2.572 3.189 10.517 1.00 86.25 96 MET A N 1
ATOM 764 C CA . MET A 1 96 ? 2.247 1.877 11.088 1.00 86.25 96 MET A CA 1
ATOM 765 C C . MET A 1 96 ? 3.247 1.448 12.167 1.00 86.25 96 MET A C 1
ATOM 767 O O . MET A 1 96 ? 2.829 0.944 13.203 1.00 86.25 96 MET A O 1
ATOM 771 N N . LEU A 1 97 ? 4.548 1.675 11.948 1.00 84.25 97 LEU A N 1
ATOM 772 C CA . LEU A 1 97 ? 5.588 1.406 12.947 1.00 84.25 97 LEU A CA 1
ATOM 773 C C . LEU A 1 97 ? 5.567 2.417 14.103 1.00 84.25 97 LEU A C 1
ATOM 775 O O . LEU A 1 97 ? 5.819 2.053 15.249 1.00 84.25 97 LEU A O 1
ATOM 779 N N . GLY A 1 98 ? 5.265 3.680 13.807 1.00 79.81 98 GLY A N 1
ATOM 780 C CA . GLY A 1 98 ? 5.222 4.754 14.790 1.00 79.81 98 GLY A CA 1
ATOM 781 C C . GLY A 1 98 ? 4.195 4.491 15.886 1.00 79.81 98 GLY A C 1
ATOM 782 O O . GLY A 1 98 ? 4.502 4.702 17.049 1.00 79.81 98 GLY A O 1
ATOM 783 N N . LEU A 1 99 ? 3.010 3.972 15.552 1.00 81.56 99 LEU A N 1
ATOM 784 C CA . LEU A 1 99 ? 1.934 3.721 16.523 1.00 81.56 99 LEU A CA 1
ATOM 785 C C . LEU A 1 99 ? 2.368 2.886 17.751 1.00 81.56 99 LEU A C 1
ATOM 787 O O . LEU A 1 99 ? 2.270 3.403 18.865 1.00 81.56 99 LEU A O 1
ATOM 791 N N . PRO A 1 100 ? 2.876 1.644 17.605 1.00 80.75 100 PRO A N 1
ATOM 792 C CA . PRO A 1 100 ? 3.344 0.859 18.748 1.00 80.75 100 PRO A CA 1
ATOM 793 C C . PRO A 1 100 ? 4.621 1.425 19.384 1.00 80.75 100 PRO A C 1
ATOM 795 O O . PRO A 1 100 ? 4.884 1.171 20.559 1.00 80.75 100 PRO A O 1
ATOM 798 N N . PHE A 1 101 ? 5.429 2.182 18.635 1.00 74.50 101 PHE A N 1
ATOM 799 C CA . PHE A 1 101 ? 6.610 2.843 19.186 1.00 74.50 101 PHE A CA 1
ATOM 800 C C . PHE A 1 101 ? 6.213 3.973 20.145 1.00 74.50 101 PHE A C 1
ATOM 802 O O . PHE A 1 101 ? 6.642 3.978 21.294 1.00 74.50 101 PHE A O 1
ATOM 809 N N . TYR A 1 102 ? 5.315 4.870 19.726 1.00 70.75 102 TYR A N 1
ATOM 810 C CA . TYR A 1 102 ? 4.806 5.960 20.560 1.00 70.75 102 TYR A CA 1
ATOM 811 C C . TYR A 1 102 ? 4.112 5.454 21.828 1.00 70.75 102 TYR A C 1
ATOM 813 O O . TYR A 1 102 ? 4.254 6.083 22.871 1.00 70.75 102 TYR A O 1
ATOM 821 N N . SER A 1 103 ? 3.426 4.303 21.788 1.00 70.62 103 SER A N 1
ATOM 822 C CA . SER A 1 103 ? 2.836 3.720 23.003 1.00 70.62 103 SER A CA 1
ATOM 823 C C . SER A 1 103 ? 3.869 3.218 24.016 1.00 70.62 103 SER A C 1
ATOM 825 O O . SER A 1 103 ? 3.534 3.064 25.184 1.00 70.62 103 SER A O 1
ATOM 827 N N . LYS A 1 104 ? 5.111 2.953 23.587 1.00 67.94 104 LYS A N 1
ATOM 828 C CA . LYS A 1 104 ? 6.217 2.536 24.463 1.00 67.94 104 LYS A CA 1
ATOM 829 C C . LYS A 1 104 ? 7.065 3.702 24.969 1.00 67.94 104 LYS A C 1
ATOM 831 O O . LYS A 1 104 ? 7.711 3.563 25.995 1.00 67.94 104 LYS A O 1
ATOM 836 N N . LEU A 1 105 ? 7.000 4.868 24.318 1.00 65.56 105 LEU A N 1
ATOM 837 C CA . LEU A 1 105 ? 7.678 6.100 24.759 1.00 65.56 105 LEU A CA 1
ATOM 838 C C . LEU A 1 105 ? 7.114 6.707 26.059 1.00 65.56 105 LEU A C 1
ATOM 840 O O . LEU A 1 105 ? 7.501 7.806 26.446 1.00 65.56 105 LEU A O 1
ATOM 844 N N . VAL A 1 106 ? 6.188 6.015 26.721 1.00 61.22 106 VAL A N 1
ATOM 845 C CA . VAL A 1 106 ? 5.710 6.355 28.066 1.00 61.22 106 VAL A CA 1
ATOM 846 C C . VAL A 1 106 ? 6.731 5.923 29.132 1.00 61.22 106 VAL A C 1
ATOM 848 O O . VAL A 1 106 ? 6.721 6.452 30.240 1.00 61.22 106 VAL A O 1
ATOM 851 N N . GLU A 1 107 ? 7.649 5.014 28.788 1.00 56.50 107 GLU A N 1
ATOM 852 C CA . GLU A 1 107 ? 8.684 4.486 29.678 1.00 56.50 107 GLU A CA 1
ATOM 853 C C . GLU A 1 107 ? 10.086 4.885 29.186 1.00 56.50 107 GLU A C 1
ATOM 855 O O . GLU A 1 107 ? 10.381 4.870 27.992 1.00 56.50 107 GLU A O 1
ATOM 860 N N . SER A 1 108 ? 10.962 5.260 30.120 1.00 59.25 108 SER A N 1
ATOM 861 C CA . SER A 1 108 ? 12.392 5.467 29.866 1.00 59.25 108 SER A CA 1
ATOM 862 C C . SER A 1 108 ? 13.085 4.106 29.780 1.00 59.25 108 SER A C 1
ATOM 864 O O . SER A 1 108 ? 13.120 3.395 30.783 1.00 59.25 108 SER A O 1
ATOM 866 N N . ASP A 1 109 ? 13.691 3.760 28.645 1.00 55.78 109 ASP A N 1
ATOM 867 C CA . ASP A 1 109 ? 14.333 2.455 28.418 1.00 55.78 109 ASP A CA 1
ATOM 868 C C . ASP A 1 109 ? 15.874 2.501 28.331 1.00 55.78 109 ASP A C 1
ATOM 870 O O . ASP A 1 109 ? 16.500 1.588 27.795 1.00 55.78 109 ASP A O 1
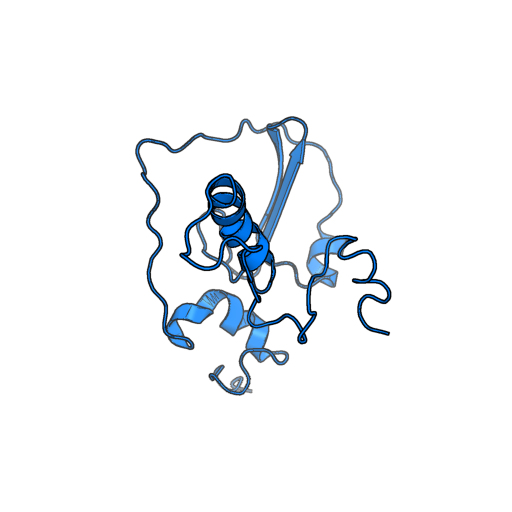ATOM 874 N N . GLY A 1 110 ? 16.525 3.508 28.930 1.00 60.09 110 GLY A N 1
ATOM 875 C CA . GLY A 1 110 ? 17.990 3.597 28.957 1.00 60.09 110 GLY A CA 1
ATOM 876 C C . GLY A 1 110 ? 18.572 4.221 30.226 1.00 60.09 110 GLY A C 1
ATOM 877 O O . GLY A 1 110 ? 17.966 5.081 30.860 1.00 60.09 110 GLY A O 1
ATOM 878 N N . ALA A 1 111 ? 19.815 3.847 30.558 1.00 56.09 111 ALA A N 1
ATOM 879 C CA . ALA A 1 111 ? 20.594 4.398 31.682 1.00 56.09 111 ALA A CA 1
ATOM 880 C C . ALA A 1 111 ? 20.915 5.902 31.544 1.00 56.09 111 ALA A C 1
ATOM 882 O O . ALA A 1 111 ? 21.541 6.503 32.412 1.00 56.09 111 ALA A O 1
ATOM 883 N N . HIS A 1 112 ? 20.545 6.497 30.414 1.00 60.59 112 HIS A N 1
ATOM 884 C CA . HIS A 1 112 ? 20.972 7.820 29.978 1.00 60.59 112 HIS A CA 1
ATOM 885 C C . HIS A 1 112 ? 20.034 8.925 30.485 1.00 60.59 112 HIS A C 1
ATOM 887 O O . HIS A 1 112 ? 20.359 10.097 30.319 1.00 60.59 112 HIS A O 1
ATOM 893 N N . GLY A 1 113 ? 18.870 8.568 31.058 1.00 55.72 113 GLY A N 1
ATOM 894 C CA . GLY A 1 113 ? 17.903 9.504 31.656 1.00 55.72 113 GLY A CA 1
ATOM 895 C C . GLY A 1 113 ? 17.378 10.592 30.707 1.00 55.72 113 GLY A C 1
ATOM 896 O O . GLY A 1 113 ? 16.793 11.572 31.161 1.00 55.72 113 GLY A O 1
ATOM 897 N N . GLY A 1 114 ? 17.630 10.447 29.403 1.00 56.69 114 GLY A N 1
ATOM 898 C CA . GLY A 1 114 ? 17.361 11.437 28.367 1.00 56.69 114 GLY A CA 1
ATOM 899 C C . GLY A 1 114 ? 16.341 10.948 27.334 1.00 56.69 114 GLY A C 1
ATOM 900 O O . GLY A 1 114 ? 15.914 9.795 27.382 1.00 56.69 114 GLY A O 1
ATOM 901 N N . PRO A 1 115 ? 15.929 11.812 26.391 1.00 56.12 115 PRO A N 1
ATOM 902 C CA . PRO A 1 115 ? 14.912 11.475 25.401 1.00 56.12 115 PRO A CA 1
ATOM 903 C C . PRO A 1 115 ? 15.321 10.307 24.495 1.00 56.12 115 PRO A C 1
ATOM 905 O O . PRO A 1 115 ? 16.468 10.205 24.064 1.00 56.12 115 PRO A O 1
ATOM 908 N N . MET A 1 116 ? 14.344 9.483 24.127 1.00 59.12 116 MET A N 1
ATOM 909 C CA . MET A 1 116 ? 14.488 8.461 23.092 1.00 59.12 116 MET A CA 1
ATOM 910 C C . MET A 1 116 ? 14.809 9.074 21.722 1.00 59.12 116 MET A C 1
ATOM 912 O O . MET A 1 116 ? 14.116 9.978 21.249 1.00 59.12 116 MET A O 1
ATOM 916 N N . HIS A 1 117 ? 15.832 8.542 21.048 1.00 60.03 117 HIS A N 1
ATOM 917 C CA . HIS A 1 117 ? 16.240 8.970 19.709 1.00 60.03 117 HIS A CA 1
ATOM 918 C C . HIS A 1 117 ? 15.780 7.956 18.651 1.00 60.03 117 HIS A C 1
ATOM 920 O O . HIS A 1 117 ? 16.478 6.992 18.350 1.00 60.03 117 HIS A O 1
ATOM 926 N N . TYR A 1 118 ? 14.606 8.182 18.054 1.00 62.22 118 TYR A N 1
ATOM 927 C CA . TYR A 1 118 ? 14.156 7.442 16.870 1.00 62.22 118 TYR A CA 1
ATOM 928 C C . TYR A 1 118 ? 14.523 8.195 15.593 1.00 62.22 118 TYR A C 1
ATOM 930 O O . TYR A 1 118 ? 14.169 9.363 15.427 1.00 62.22 118 TYR A O 1
ATOM 938 N N . VAL A 1 119 ? 15.179 7.504 14.663 1.00 56.41 119 VAL A N 1
ATOM 939 C CA . VAL A 1 119 ? 15.464 8.017 13.322 1.00 56.41 119 VAL A CA 1
ATOM 940 C C . VAL A 1 119 ? 14.861 7.055 12.311 1.00 56.41 119 VAL A C 1
ATOM 942 O O . VAL A 1 119 ? 15.230 5.884 12.248 1.00 56.41 119 VAL A O 1
ATOM 945 N N . SER A 1 120 ? 13.912 7.541 11.511 1.00 52.84 120 SER A N 1
ATOM 946 C CA . SER A 1 120 ? 13.392 6.746 10.402 1.00 52.84 120 SER A CA 1
ATOM 947 C C . SER A 1 120 ? 14.446 6.666 9.286 1.00 52.84 120 SER A C 1
ATOM 949 O O . SER A 1 120 ? 15.027 7.698 8.955 1.00 52.84 120 SER A O 1
ATOM 951 N N . PRO A 1 121 ? 14.649 5.513 8.622 1.00 45.78 121 PRO A N 1
ATOM 952 C CA . PRO A 1 121 ? 15.652 5.361 7.558 1.00 45.78 121 PRO A CA 1
ATOM 953 C C . PRO A 1 121 ? 15.458 6.255 6.321 1.00 45.78 121 PRO A C 1
ATOM 955 O O . PRO A 1 121 ? 16.378 6.378 5.521 1.00 45.78 121 PRO A O 1
ATOM 958 N N . ASN A 1 122 ? 14.283 6.880 6.144 1.00 43.69 122 ASN A N 1
ATOM 959 C CA . ASN A 1 122 ? 14.062 7.870 5.074 1.00 43.69 122 ASN A CA 1
ATOM 960 C C . ASN A 1 122 ? 13.970 9.311 5.603 1.00 43.69 122 ASN A C 1
ATOM 962 O O . ASN A 1 122 ? 13.544 10.196 4.864 1.00 43.69 122 ASN A O 1
ATOM 966 N N . SER A 1 123 ? 14.296 9.548 6.872 1.00 41.56 123 SER A N 1
ATOM 967 C CA . SER A 1 123 ? 14.431 10.897 7.406 1.00 41.56 123 SER A CA 1
ATOM 968 C C . SER A 1 123 ? 15.871 11.351 7.191 1.00 41.56 123 SER A C 1
ATOM 970 O O . SER A 1 123 ? 16.802 10.706 7.668 1.00 41.56 123 SER A O 1
ATOM 972 N N . VAL A 1 124 ? 16.060 12.474 6.497 1.00 32.72 124 VAL A N 1
ATOM 973 C CA . VAL A 1 124 ? 17.303 13.250 6.617 1.00 32.72 124 VAL A CA 1
ATOM 974 C C . VAL A 1 124 ? 17.515 13.549 8.107 1.00 32.72 124 VAL A C 1
ATOM 976 O O . VAL A 1 124 ? 16.546 13.805 8.824 1.00 32.72 124 VAL A O 1
ATOM 979 N N . ILE A 1 125 ? 18.761 13.448 8.578 1.00 34.53 125 ILE A N 1
ATOM 980 C CA . ILE A 1 125 ? 19.168 13.648 9.978 1.00 34.53 125 ILE A CA 1
ATOM 981 C C . ILE A 1 125 ? 18.518 14.923 10.535 1.00 34.53 125 ILE A C 1
ATOM 983 O O . ILE A 1 125 ? 18.888 16.029 10.154 1.00 34.53 125 ILE A O 1
ATOM 987 N N . ALA A 1 126 ? 17.573 14.771 11.464 1.00 30.59 126 ALA A N 1
ATOM 988 C CA . ALA A 1 126 ? 17.020 15.872 12.241 1.00 30.59 126 ALA A CA 1
ATOM 989 C C . ALA A 1 126 ? 17.186 15.542 13.726 1.00 30.59 126 ALA A C 1
ATOM 991 O O . ALA A 1 126 ? 16.539 14.643 14.266 1.00 30.59 126 ALA A O 1
ATOM 992 N N . ARG A 1 127 ? 18.103 16.254 14.386 1.00 29.19 127 ARG A N 1
ATOM 993 C CA . ARG A 1 127 ? 18.315 16.193 15.834 1.00 29.19 127 ARG A CA 1
ATOM 994 C C . ARG A 1 127 ? 17.096 16.831 16.508 1.00 29.19 127 ARG A C 1
ATOM 996 O O . ARG A 1 127 ? 16.922 18.042 16.444 1.00 29.19 127 ARG A O 1
ATOM 1003 N N . LEU A 1 128 ? 16.226 16.023 17.109 1.00 35.97 128 LEU A N 1
ATOM 1004 C CA . LEU A 1 128 ? 15.021 16.511 17.784 1.00 35.97 128 LEU A CA 1
ATOM 1005 C C . LEU A 1 128 ? 15.372 17.012 19.196 1.00 35.97 128 LEU A C 1
ATOM 1007 O O . LEU A 1 128 ? 15.477 16.215 20.123 1.00 35.97 128 LEU A O 1
ATOM 1011 N N . SER A 1 129 ? 15.534 18.327 19.374 1.00 34.62 129 SER A N 1
ATOM 1012 C CA . SER A 1 129 ? 15.380 18.983 20.681 1.00 34.62 129 SER A CA 1
ATOM 1013 C C . SER A 1 129 ? 14.001 19.647 20.753 1.00 34.62 129 SER A C 1
ATOM 1015 O O . SER A 1 129 ? 13.770 20.678 20.127 1.00 34.62 129 SER A O 1
ATOM 1017 N N . SER A 1 130 ? 13.089 18.974 21.457 1.00 42.03 130 SER A N 1
ATOM 1018 C CA . SER A 1 130 ? 11.944 19.461 22.261 1.00 42.03 130 SER A CA 1
ATOM 1019 C C . SER A 1 130 ? 10.983 20.558 21.769 1.00 42.03 130 SER A C 1
ATOM 1021 O O . SER A 1 130 ? 10.054 20.885 22.501 1.00 42.03 130 SER A O 1
ATOM 1023 N N . GLN A 1 131 ? 11.071 21.067 20.543 1.00 33.88 131 GLN A N 1
ATOM 1024 C CA . GLN A 1 131 ? 10.115 22.068 20.049 1.00 33.88 131 GLN A CA 1
ATOM 1025 C C . GLN A 1 131 ? 9.679 21.788 18.611 1.00 33.88 131 GLN A C 1
ATOM 1027 O O . GLN A 1 131 ? 9.677 22.670 17.763 1.00 33.88 131 GLN A O 1
ATOM 1032 N N . ALA A 1 132 ? 9.286 20.532 18.359 1.00 36.66 132 ALA A N 1
ATOM 1033 C CA . ALA A 1 132 ? 8.823 20.026 17.070 1.00 36.66 132 ALA A CA 1
ATOM 1034 C C . ALA A 1 132 ? 9.941 20.067 15.986 1.00 36.66 132 ALA A C 1
ATOM 1036 O O . ALA A 1 132 ? 10.715 21.000 15.856 1.00 36.66 132 ALA A O 1
ATOM 1037 N N . ALA A 1 133 ? 10.071 19.129 15.057 1.00 37.72 133 ALA A N 1
ATOM 1038 C CA . ALA A 1 133 ? 9.036 18.807 14.077 1.00 37.72 133 ALA A CA 1
ATOM 1039 C C . ALA A 1 133 ? 8.263 20.028 13.498 1.00 37.72 133 ALA A C 1
ATOM 1041 O O . ALA A 1 133 ? 7.463 19.842 12.587 1.00 37.72 133 ALA A O 1
ATOM 1042 N N . LEU A 1 134 ? 8.519 21.271 13.951 1.00 34.16 134 LEU A N 1
ATOM 1043 C CA . LEU A 1 134 ? 7.917 22.512 13.458 1.00 34.16 134 LEU A CA 1
ATOM 1044 C C . LEU A 1 134 ? 8.406 22.816 12.033 1.00 34.16 134 LEU A C 1
ATOM 1046 O O . LEU A 1 134 ? 7.893 23.721 11.375 1.00 34.16 134 LEU A O 1
ATOM 1050 N N . GLU A 1 135 ? 9.393 22.038 11.568 1.00 35.12 135 GLU A N 1
ATOM 1051 C CA . GLU A 1 135 ? 9.927 22.015 10.219 1.00 35.12 135 GLU A CA 1
ATOM 1052 C C . GLU A 1 135 ? 10.048 20.598 9.608 1.00 35.12 135 GLU A C 1
ATOM 1054 O O . GLU A 1 135 ? 11.138 20.121 9.338 1.00 35.12 135 GLU A O 1
ATOM 1059 N N . ILE A 1 136 ? 8.932 19.931 9.274 1.00 37.31 136 ILE A N 1
ATOM 1060 C CA . ILE A 1 136 ? 8.851 19.367 7.897 1.00 37.31 136 ILE A CA 1
ATOM 1061 C C . ILE A 1 136 ? 8.883 20.516 6.867 1.00 37.31 136 ILE A C 1
ATOM 1063 O O . ILE A 1 136 ? 9.092 20.300 5.680 1.00 37.31 136 ILE A O 1
ATOM 1067 N N . ARG A 1 137 ? 8.592 21.732 7.351 1.00 38.06 137 ARG A N 1
ATOM 1068 C CA . ARG A 1 137 ? 8.554 23.045 6.706 1.00 38.06 137 ARG A CA 1
ATOM 1069 C C . ARG A 1 137 ? 9.441 23.029 5.450 1.00 38.06 137 ARG A C 1
ATOM 1071 O O . ARG A 1 137 ? 10.655 22.890 5.493 1.00 38.06 137 ARG A O 1
ATOM 1078 N N . LYS A 1 138 ? 8.724 23.077 4.321 1.00 30.81 138 LYS A N 1
ATOM 1079 C CA . LYS A 1 138 ? 9.132 22.667 2.967 1.00 30.81 138 LYS A CA 1
ATOM 1080 C C . LYS A 1 138 ? 9.169 21.145 2.784 1.00 30.81 138 LYS A C 1
ATOM 1082 O O . LYS A 1 138 ? 10.220 20.542 2.605 1.00 30.81 138 LYS A O 1
ATOM 1087 N N . PHE A 1 139 ? 7.981 20.531 2.743 1.00 34.75 139 PHE A N 1
ATOM 1088 C CA . PHE A 1 139 ? 7.746 19.347 1.911 1.00 34.75 139 PHE A CA 1
ATOM 1089 C C . PHE A 1 139 ? 8.414 19.601 0.547 1.00 34.75 139 PHE A C 1
ATOM 1091 O O . PHE A 1 139 ? 7.847 20.324 -0.261 1.00 34.75 139 PHE A O 1
ATOM 1098 N N . LEU A 1 140 ? 9.628 19.084 0.345 1.00 32.44 140 LEU A N 1
ATOM 1099 C CA . LEU A 1 140 ? 10.336 19.031 -0.937 1.00 32.44 140 LEU A CA 1
ATOM 1100 C C . LEU A 1 140 ? 10.212 20.316 -1.787 1.00 32.44 140 LEU A C 1
ATOM 1102 O O . LEU A 1 140 ? 9.557 20.297 -2.827 1.00 32.44 140 LEU A O 1
ATOM 1106 N N . ALA A 1 141 ? 10.825 21.417 -1.348 1.00 30.88 141 ALA A N 1
ATOM 1107 C CA . ALA A 1 141 ? 11.219 22.479 -2.280 1.00 30.88 141 ALA A CA 1
ATOM 1108 C C . ALA A 1 141 ? 12.674 22.250 -2.694 1.00 30.88 141 ALA A C 1
ATOM 1110 O O . ALA A 1 141 ? 13.487 22.003 -1.772 1.00 30.88 141 ALA A O 1
#